Protein AF-A0A1Q8LKX3-F1 (afdb_monomer_lite)

Sequence (81 aa):
MYLSTEQARALELLDGRDARVDQLRAPVARQLHDRGLIDADGAVTAAGAAVVEVIYAQRFADGVAEMKARIRHHRLGRPGG

Structure (mmCIF, N/CA/C/O backbone):
data_AF-A0A1Q8LKX3-F1
#
_entry.id   AF-A0A1Q8LKX3-F1
#
loop_
_atom_site.group_PDB
_atom_site.id
_atom_site.type_symbol
_atom_site.label_atom_id
_atom_site.label_alt_id
_atom_site.label_comp_id
_atom_site.label_asym_id
_atom_site.l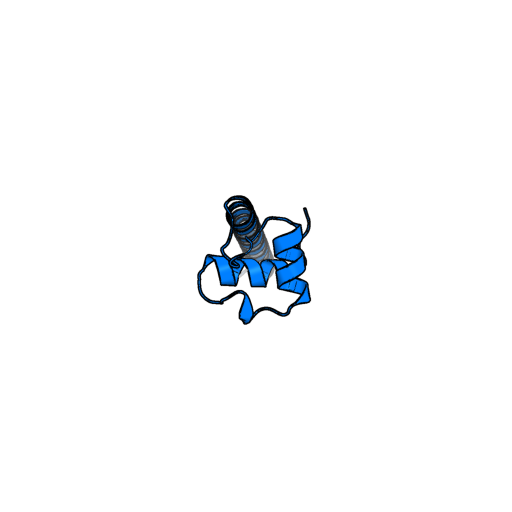abel_entity_id
_atom_site.label_seq_id
_at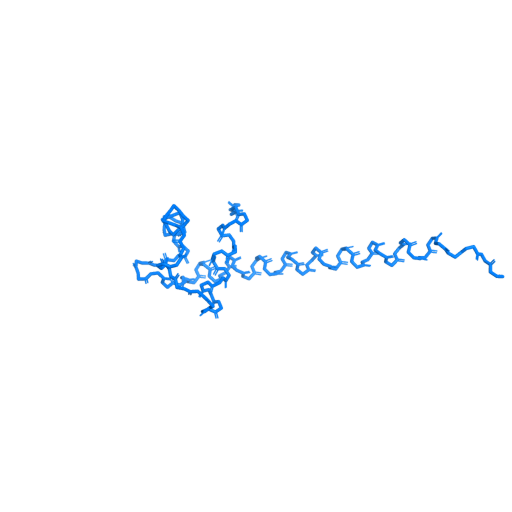om_site.pdbx_PDB_ins_code
_atom_site.Cartn_x
_atom_site.Cartn_y
_atom_site.Cartn_z
_atom_site.occupancy
_atom_site.B_iso_or_equiv
_atom_site.auth_seq_id
_atom_site.auth_comp_id
_atom_site.auth_asym_id
_atom_site.auth_atom_id
_atom_site.pdbx_PDB_model_num
ATOM 1 N N . MET A 1 1 ? -3.711 11.460 -5.114 1.00 61.12 1 MET A N 1
ATOM 2 C CA . MET A 1 1 ? -3.509 11.412 -3.647 1.00 61.12 1 MET A CA 1
ATOM 3 C C . MET A 1 1 ? -2.116 10.841 -3.417 1.00 61.12 1 MET A C 1
ATOM 5 O O . MET A 1 1 ? -1.841 9.801 -3.995 1.00 61.12 1 MET A O 1
ATOM 9 N N . TYR A 1 2 ? -1.221 11.516 -2.690 1.00 81.31 2 TYR A N 1
ATOM 10 C CA . TYR A 1 2 ? 0.142 11.008 -2.464 1.00 81.31 2 TYR A CA 1
ATOM 11 C C . TYR A 1 2 ? 0.217 10.274 -1.119 1.00 81.31 2 TYR A C 1
ATOM 13 O O . TYR A 1 2 ? -0.051 10.870 -0.074 1.00 81.31 2 TYR A O 1
ATOM 21 N N . LEU A 1 3 ? 0.551 8.982 -1.156 1.00 86.44 3 LEU A N 1
ATOM 22 C CA . LEU A 1 3 ? 0.911 8.197 0.026 1.00 86.44 3 LEU A CA 1
ATOM 23 C C . LEU A 1 3 ? 2.400 8.368 0.328 1.00 86.44 3 LEU A C 1
ATOM 25 O O . LEU A 1 3 ? 3.212 8.521 -0.585 1.00 86.44 3 LEU A O 1
ATOM 29 N N . SER A 1 4 ? 2.767 8.312 1.608 1.00 91.44 4 SER A N 1
ATOM 30 C CA . SER A 1 4 ? 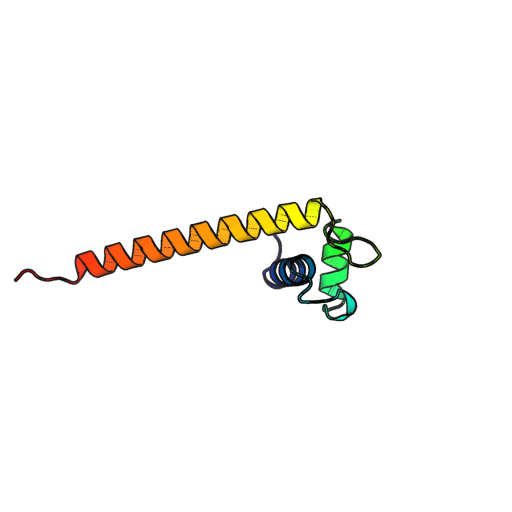4.170 8.128 1.975 1.00 91.44 4 SER A CA 1
ATOM 31 C C . SER A 1 4 ? 4.633 6.719 1.596 1.00 91.44 4 SER A C 1
ATOM 33 O O . SER A 1 4 ? 3.825 5.795 1.487 1.00 91.44 4 SER A O 1
ATOM 35 N N . THR A 1 5 ? 5.946 6.524 1.459 1.00 90.44 5 THR A N 1
ATOM 36 C CA . THR A 1 5 ? 6.533 5.199 1.200 1.00 90.44 5 THR A CA 1
ATOM 37 C C . THR A 1 5 ? 6.114 4.167 2.251 1.00 90.44 5 THR A C 1
ATOM 39 O O . THR A 1 5 ? 5.835 3.021 1.914 1.00 90.44 5 THR A O 1
ATOM 42 N N . GLU A 1 6 ? 6.027 4.575 3.521 1.00 92.31 6 GLU A N 1
ATOM 43 C CA . GLU A 1 6 ? 5.601 3.709 4.629 1.00 92.31 6 GLU A CA 1
ATOM 44 C C . GLU A 1 6 ? 4.124 3.304 4.499 1.00 92.31 6 GLU A C 1
ATOM 46 O O . GLU A 1 6 ? 3.792 2.135 4.671 1.00 92.31 6 GLU A O 1
ATOM 51 N N . GLN A 1 7 ? 3.246 4.240 4.123 1.00 92.75 7 GLN A N 1
ATOM 52 C CA . GLN A 1 7 ? 1.820 3.968 3.910 1.00 92.75 7 GLN A CA 1
ATOM 53 C C . GLN A 1 7 ? 1.578 3.070 2.696 1.00 92.75 7 GLN A C 1
ATOM 55 O O . GLN A 1 7 ? 0.785 2.139 2.783 1.00 92.75 7 GLN A O 1
ATOM 60 N N . ALA A 1 8 ? 2.267 3.336 1.583 1.00 92.44 8 ALA A N 1
ATOM 61 C CA . ALA A 1 8 ? 2.184 2.516 0.379 1.00 92.44 8 ALA A CA 1
ATOM 62 C C . ALA A 1 8 ? 2.599 1.070 0.680 1.00 92.44 8 ALA A C 1
ATOM 64 O O . ALA A 1 8 ? 1.856 0.143 0.380 1.00 92.44 8 ALA A O 1
ATOM 65 N N . ARG A 1 9 ? 3.733 0.888 1.368 1.00 92.00 9 ARG A N 1
ATOM 66 C CA . ARG A 1 9 ? 4.231 -0.440 1.735 1.00 92.00 9 ARG A CA 1
ATOM 67 C C . ARG A 1 9 ? 3.303 -1.171 2.703 1.00 92.00 9 ARG A C 1
ATOM 69 O O . ARG A 1 9 ? 3.102 -2.369 2.557 1.00 92.00 9 ARG A O 1
ATOM 76 N N . ALA A 1 10 ? 2.747 -0.467 3.686 1.00 92.94 10 ALA A N 1
ATOM 77 C CA . ALA A 1 10 ? 1.774 -1.048 4.605 1.00 92.94 10 ALA A CA 1
ATOM 78 C C . ALA A 1 10 ? 0.522 -1.540 3.866 1.00 92.94 10 ALA A C 1
ATOM 80 O O . ALA A 1 10 ? 0.063 -2.647 4.122 1.00 92.94 10 ALA A O 1
ATOM 81 N N . LEU A 1 11 ? 0.007 -0.745 2.925 1.00 92.06 11 LEU A N 1
ATOM 82 C CA . LEU A 1 11 ? -1.173 -1.103 2.145 1.00 92.06 11 LEU A CA 1
ATOM 83 C C . LEU A 1 11 ? -0.918 -2.314 1.232 1.00 92.06 11 LEU A C 1
ATOM 85 O O . LEU A 1 11 ? -1.749 -3.212 1.191 1.00 92.06 11 LEU A O 1
ATOM 89 N N . GLU A 1 12 ? 0.246 -2.383 0.578 1.00 92.88 12 GLU A N 1
ATOM 90 C CA . GLU A 1 12 ? 0.660 -3.547 -0.226 1.00 92.88 12 GLU A CA 1
ATOM 91 C C . GLU A 1 12 ? 0.756 -4.831 0.613 1.00 92.88 12 GLU A C 1
ATOM 93 O O . GLU A 1 12 ? 0.303 -5.887 0.182 1.00 92.88 12 GLU A O 1
ATOM 98 N N . LEU A 1 13 ? 1.323 -4.751 1.824 1.00 92.94 13 LEU A N 1
ATOM 99 C CA . LEU A 1 13 ? 1.436 -5.909 2.719 1.00 92.94 13 LEU A CA 1
ATOM 100 C C . LEU A 1 13 ? 0.068 -6.405 3.206 1.00 92.94 13 LEU A C 1
ATOM 102 O O . LEU A 1 13 ? -0.128 -7.609 3.361 1.00 92.94 13 LEU A O 1
ATOM 106 N N . LEU A 1 14 ? -0.870 -5.489 3.461 1.00 91.50 14 LEU A N 1
ATOM 107 C CA . LEU A 1 14 ? -2.236 -5.853 3.833 1.00 91.50 14 LEU A CA 1
ATOM 108 C C . LEU A 1 14 ? -2.995 -6.482 2.656 1.00 91.50 14 LEU A C 1
ATOM 110 O O . LEU A 1 14 ? -3.694 -7.474 2.854 1.00 91.50 14 LEU A O 1
ATOM 114 N N . ASP A 1 15 ? -2.837 -5.942 1.445 1.00 91.69 15 ASP A N 1
ATOM 115 C CA . ASP A 1 15 ? -3.490 -6.447 0.230 1.00 91.69 15 ASP A CA 1
ATOM 116 C C . ASP A 1 15 ? -3.016 -7.867 -0.120 1.00 91.69 15 ASP A C 1
ATOM 118 O O . ASP A 1 15 ? -3.827 -8.778 -0.300 1.00 91.69 15 ASP A O 1
ATOM 122 N N . GLY A 1 16 ? -1.699 -8.098 -0.057 1.00 88.75 16 GLY A N 1
ATOM 123 C CA . GLY A 1 16 ? -1.089 -9.420 -0.222 1.00 88.75 16 GLY A CA 1
ATOM 124 C C . GLY A 1 16 ? -1.365 -10.401 0.924 1.00 88.75 16 GLY A C 1
ATOM 125 O O . GLY A 1 16 ? -0.995 -11.568 0.827 1.00 88.75 16 GLY A O 1
ATOM 126 N N . ARG A 1 17 ? -2.025 -9.957 2.008 1.00 87.00 17 ARG A N 1
ATOM 127 C CA . ARG A 1 17 ? -2.221 -10.710 3.266 1.00 87.00 17 ARG A CA 1
ATOM 128 C C . ARG A 1 17 ? -0.914 -11.155 3.935 1.00 87.00 17 ARG A C 1
ATOM 130 O O . ARG A 1 17 ? -0.923 -12.047 4.785 1.00 87.00 17 ARG A O 1
ATOM 137 N N . ASP A 1 18 ? 0.187 -10.502 3.586 1.00 83.69 18 ASP A N 1
ATOM 138 C CA . ASP A 1 18 ? 1.518 -10.730 4.147 1.00 83.69 18 ASP A CA 1
ATOM 139 C C . ASP A 1 18 ? 1.689 -10.052 5.515 1.00 83.69 18 ASP A C 1
ATOM 141 O O . ASP A 1 18 ? 2.616 -10.367 6.262 1.00 83.69 18 ASP A O 1
ATOM 145 N N . ALA A 1 19 ? 0.790 -9.128 5.863 1.00 84.50 19 ALA A N 1
ATOM 146 C CA . ALA A 1 19 ? 0.708 -8.510 7.177 1.00 84.50 19 ALA A CA 1
ATOM 147 C C . ALA A 1 19 ? -0.738 -8.408 7.665 1.00 84.50 19 ALA A C 1
ATOM 149 O O . ALA A 1 19 ? -1.702 -8.512 6.904 1.00 84.50 19 ALA A O 1
ATOM 150 N N . ARG A 1 20 ? -0.876 -8.153 8.964 1.00 87.25 20 ARG A N 1
ATOM 151 C CA . ARG A 1 20 ? -2.140 -7.773 9.599 1.00 87.25 20 ARG A CA 1
ATOM 152 C C . ARG A 1 20 ? -2.059 -6.342 10.127 1.00 87.25 20 ARG A C 1
ATOM 154 O O . ARG A 1 20 ? -0.970 -5.840 10.408 1.00 87.25 20 ARG A O 1
ATOM 161 N N . VAL A 1 21 ? -3.206 -5.675 10.268 1.00 86.50 21 VAL A N 1
ATOM 162 C CA . VAL A 1 21 ? -3.268 -4.257 10.668 1.00 86.50 21 VAL A CA 1
ATOM 163 C C . VAL A 1 21 ? -2.637 -3.993 12.043 1.00 86.50 21 VAL A C 1
ATOM 165 O O . VAL A 1 21 ? -2.039 -2.942 12.252 1.00 86.50 21 VAL A O 1
ATOM 168 N N . ASP A 1 22 ? -2.707 -4.962 12.958 1.00 88.50 22 ASP A N 1
ATOM 169 C CA . ASP A 1 22 ? -2.125 -4.923 14.307 1.00 88.50 22 ASP A CA 1
ATOM 170 C C . ASP A 1 22 ? -0.590 -4.936 14.301 1.00 88.50 22 ASP A C 1
ATOM 172 O O . ASP A 1 22 ? 0.042 -4.523 15.272 1.00 88.50 22 ASP A O 1
ATOM 176 N N . GLN A 1 23 ? 0.018 -5.356 13.191 1.00 89.44 23 GLN A N 1
ATOM 177 C CA . GLN A 1 23 ? 1.467 -5.340 12.988 1.00 89.44 23 GLN A CA 1
ATOM 178 C C . GLN A 1 23 ? 1.959 -3.998 12.428 1.00 89.44 23 GLN A C 1
ATOM 180 O O . GLN A 1 23 ? 3.164 -3.735 12.401 1.00 89.44 23 GLN A O 1
ATOM 185 N N . LEU A 1 24 ? 1.046 -3.133 11.975 1.00 89.56 24 LEU A N 1
ATOM 186 C CA . LEU A 1 24 ? 1.391 -1.801 11.499 1.00 89.56 24 LEU A CA 1
ATOM 187 C C . LEU A 1 24 ? 1.642 -0.853 12.671 1.00 89.56 24 LEU A C 1
ATOM 189 O O . LEU A 1 24 ? 1.016 -0.921 13.729 1.00 89.56 24 LEU A O 1
ATOM 193 N N . ARG A 1 25 ? 2.517 0.132 12.455 1.00 91.62 25 ARG A N 1
ATOM 194 C CA . ARG A 1 25 ? 2.652 1.247 13.397 1.00 91.62 25 ARG A CA 1
ATOM 195 C C . ARG A 1 25 ? 1.319 1.993 13.478 1.00 91.62 25 ARG A C 1
ATOM 197 O O . ARG A 1 25 ? 0.779 2.400 12.451 1.00 91.62 25 ARG A O 1
ATOM 204 N N . ALA A 1 26 ? 0.832 2.240 14.696 1.00 89.69 26 ALA A N 1
ATOM 205 C CA . ALA A 1 26 ? -0.481 2.847 14.938 1.00 89.69 26 ALA A CA 1
ATOM 206 C C . ALA A 1 26 ? -0.775 4.132 14.124 1.00 89.69 26 ALA A C 1
ATOM 208 O O . ALA A 1 26 ? -1.896 4.264 13.627 1.00 89.69 26 ALA A O 1
ATOM 209 N N . PRO A 1 27 ? 0.184 5.062 13.905 1.00 94.25 27 PRO A N 1
ATOM 210 C CA . PRO A 1 27 ? -0.057 6.226 13.052 1.00 94.25 27 PRO A CA 1
ATOM 211 C C . PRO A 1 27 ? -0.366 5.867 11.593 1.00 94.25 27 PRO A C 1
ATOM 213 O O . PRO A 1 27 ? -1.183 6.534 10.967 1.00 94.25 27 PRO A O 1
ATOM 216 N N . VAL A 1 28 ? 0.260 4.815 11.056 1.00 94.00 28 VAL A N 1
ATOM 217 C CA . VAL A 1 28 ? 0.078 4.377 9.666 1.00 94.00 28 VAL A CA 1
ATOM 218 C C . VAL A 1 28 ? -1.297 3.747 9.491 1.00 94.00 28 VAL A C 1
ATOM 220 O O . VAL A 1 28 ? -2.032 4.159 8.600 1.00 94.00 28 VAL A O 1
ATOM 223 N N . ALA A 1 29 ? -1.676 2.821 10.378 1.00 93.50 29 ALA A N 1
ATOM 224 C CA . ALA A 1 29 ? -3.002 2.204 10.353 1.00 93.50 29 ALA A CA 1
ATOM 225 C C . ALA A 1 29 ? -4.114 3.264 10.436 1.00 93.50 29 ALA A C 1
ATOM 227 O O . ALA A 1 29 ? -5.015 3.278 9.600 1.00 93.50 29 ALA A O 1
ATOM 228 N N . ARG A 1 30 ? -3.995 4.227 11.364 1.00 94.62 30 ARG A N 1
ATOM 229 C CA . ARG A 1 30 ? -4.954 5.337 11.484 1.00 94.62 30 ARG A CA 1
ATOM 230 C C . ARG A 1 30 ? -5.038 6.165 10.201 1.00 94.62 30 ARG A 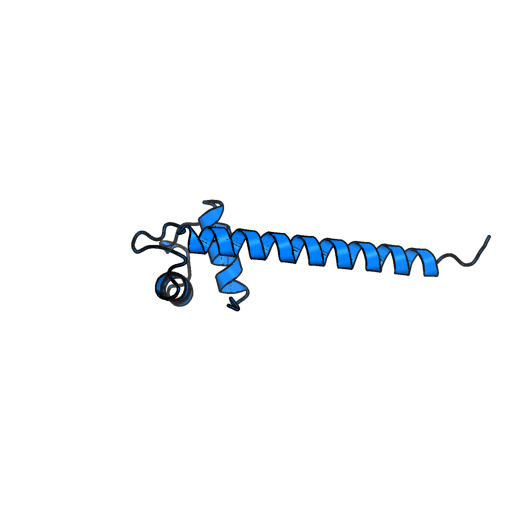C 1
ATOM 232 O O . ARG A 1 30 ? -6.127 6.422 9.719 1.00 94.62 30 ARG A O 1
ATOM 239 N N . GLN A 1 31 ? -3.906 6.533 9.606 1.00 95.06 31 GLN A N 1
ATOM 240 C CA . GLN A 1 31 ? -3.889 7.328 8.371 1.00 95.06 31 GLN A CA 1
ATOM 241 C C . GLN A 1 31 ? -4.442 6.579 7.151 1.00 95.06 31 GLN A C 1
ATOM 243 O O . GLN A 1 31 ? -4.961 7.217 6.236 1.00 95.06 31 GLN A O 1
ATOM 248 N N . LEU A 1 32 ? -4.304 5.252 7.095 1.00 94.94 32 LEU A N 1
ATOM 249 C CA . LEU A 1 32 ? -4.925 4.434 6.051 1.00 94.94 32 LEU A CA 1
ATOM 250 C C . LEU A 1 32 ? -6.445 4.350 6.256 1.00 94.94 32 LEU A C 1
ATOM 252 O O . LEU A 1 32 ? -7.191 4.501 5.288 1.00 94.94 32 LEU A O 1
ATOM 256 N N . HIS A 1 33 ? -6.892 4.192 7.504 1.00 96.19 33 HIS A N 1
ATOM 257 C CA . HIS A 1 33 ? -8.307 4.181 7.874 1.00 96.19 33 HIS A CA 1
ATOM 258 C C . HIS A 1 33 ? -8.982 5.539 7.620 1.00 96.19 33 HIS A C 1
ATOM 260 O O . HIS A 1 33 ? -10.018 5.602 6.968 1.00 96.19 33 HIS A O 1
ATOM 266 N N . ASP A 1 34 ? -8.362 6.647 8.038 1.00 95.38 34 ASP A N 1
ATOM 267 C CA . ASP A 1 34 ? -8.877 8.013 7.837 1.00 95.38 34 ASP A CA 1
ATOM 268 C C . ASP A 1 34 ? -9.027 8.371 6.348 1.00 95.38 34 ASP A C 1
ATOM 270 O O . ASP A 1 34 ? -9.795 9.258 5.976 1.00 95.38 34 ASP A O 1
ATOM 274 N N . ARG A 1 35 ? -8.288 7.675 5.478 1.00 94.25 35 ARG A N 1
ATOM 275 C CA . ARG A 1 35 ? -8.383 7.797 4.019 1.00 94.25 35 ARG A CA 1
ATOM 276 C C . ARG A 1 35 ? -9.330 6.784 3.377 1.00 94.25 35 ARG A C 1
ATOM 278 O O . ARG A 1 35 ? -9.462 6.794 2.156 1.00 94.25 35 ARG A O 1
ATOM 285 N N . GLY A 1 36 ? -9.954 5.911 4.165 1.00 96.06 36 GLY A N 1
ATOM 286 C CA . GLY A 1 36 ? -10.855 4.861 3.695 1.00 96.06 36 GLY A CA 1
ATOM 287 C C . GLY A 1 36 ? -10.164 3.761 2.888 1.00 96.06 36 GLY A C 1
ATOM 288 O O . GLY A 1 36 ? -10.823 3.092 2.096 1.00 96.06 36 GLY A O 1
ATOM 289 N N . LEU A 1 37 ? -8.846 3.591 3.035 1.00 96.44 37 LEU A N 1
ATOM 290 C CA . LEU A 1 37 ? -8.069 2.570 2.314 1.00 96.44 37 LEU A CA 1
ATOM 291 C C . LEU A 1 37 ? -8.126 1.209 3.012 1.00 96.44 37 LEU A C 1
ATOM 293 O O . LEU A 1 37 ? -7.980 0.175 2.365 1.00 96.44 37 LEU A O 1
ATOM 297 N N . ILE A 1 38 ? -8.367 1.228 4.319 1.00 96.12 38 ILE A N 1
ATOM 298 C CA . ILE A 1 38 ? -8.684 0.055 5.127 1.00 96.12 38 ILE A CA 1
ATOM 299 C C . ILE A 1 38 ? -9.953 0.339 5.934 1.00 96.12 38 ILE A C 1
ATOM 301 O O . ILE A 1 38 ? -10.232 1.501 6.240 1.00 96.12 38 ILE A O 1
ATOM 305 N N . ASP A 1 39 ? -10.723 -0.696 6.247 1.00 95.12 39 ASP A N 1
ATOM 306 C CA . ASP A 1 39 ? -11.914 -0.594 7.091 1.00 95.12 39 ASP A CA 1
ATOM 307 C C . ASP A 1 39 ? -11.580 -0.679 8.593 1.00 95.12 39 ASP A C 1
ATOM 309 O O . ASP A 1 39 ? -10.413 -0.735 8.997 1.00 95.12 39 ASP A O 1
ATOM 313 N N . ALA A 1 40 ? -12.617 -0.644 9.435 1.00 91.50 40 ALA A N 1
ATOM 314 C CA . ALA A 1 40 ? -12.487 -0.700 10.890 1.00 91.50 40 ALA A CA 1
ATOM 315 C C . ALA A 1 40 ? -11.915 -2.035 11.404 1.00 91.50 40 ALA A C 1
ATOM 317 O O . ALA A 1 40 ? -11.312 -2.057 12.477 1.00 91.50 40 ALA A O 1
ATOM 318 N N . ASP A 1 41 ? -12.061 -3.114 10.630 1.00 90.69 41 ASP A N 1
ATOM 319 C CA . ASP A 1 41 ? -11.496 -4.433 10.928 1.00 90.69 41 ASP A CA 1
ATOM 320 C C . ASP A 1 41 ? -10.053 -4.565 10.400 1.00 90.69 41 ASP A C 1
ATOM 322 O O . ASP A 1 41 ? -9.368 -5.561 10.647 1.00 90.69 41 ASP A O 1
ATOM 326 N N . GLY A 1 42 ? -9.562 -3.540 9.695 1.00 88.69 42 GLY A N 1
ATOM 327 C CA . GLY A 1 42 ? -8.238 -3.503 9.088 1.00 88.69 42 GLY A CA 1
ATOM 328 C C . GLY A 1 42 ? -8.144 -4.233 7.752 1.00 88.69 42 GLY A C 1
ATOM 329 O O . GLY A 1 42 ? -7.030 -4.470 7.280 1.00 88.69 42 GLY A O 1
ATOM 330 N N . ALA A 1 43 ? -9.274 -4.590 7.140 1.00 92.44 43 ALA A N 1
ATOM 331 C CA . ALA A 1 43 ? -9.315 -5.158 5.801 1.00 92.44 43 ALA A CA 1
ATOM 332 C C . ALA A 1 43 ? -9.121 -4.060 4.746 1.00 92.44 43 ALA A C 1
ATOM 334 O O . ALA A 1 43 ? -9.589 -2.932 4.901 1.00 92.44 43 ALA A O 1
ATOM 335 N N . VAL A 1 44 ? -8.424 -4.383 3.654 1.00 95.19 44 VAL A N 1
ATOM 336 C CA . VAL A 1 44 ? -8.232 -3.457 2.529 1.00 95.19 44 VAL A CA 1
ATOM 337 C C . VAL A 1 44 ? -9.567 -3.236 1.819 1.00 95.19 44 VAL A C 1
ATOM 339 O O . VAL A 1 44 ? -10.238 -4.186 1.417 1.00 95.19 44 VAL A O 1
ATOM 342 N N . THR A 1 45 ? -9.958 -1.973 1.654 1.00 96.62 45 THR A N 1
ATOM 343 C CA . THR A 1 45 ? -11.191 -1.614 0.941 1.00 96.62 45 THR A CA 1
ATOM 344 C C . THR A 1 45 ? -10.978 -1.664 -0.573 1.00 96.62 45 THR A C 1
ATOM 346 O O . THR A 1 45 ? -9.850 -1.672 -1.062 1.00 96.62 45 THR A O 1
ATOM 349 N N . ALA A 1 46 ? -12.059 -1.584 -1.35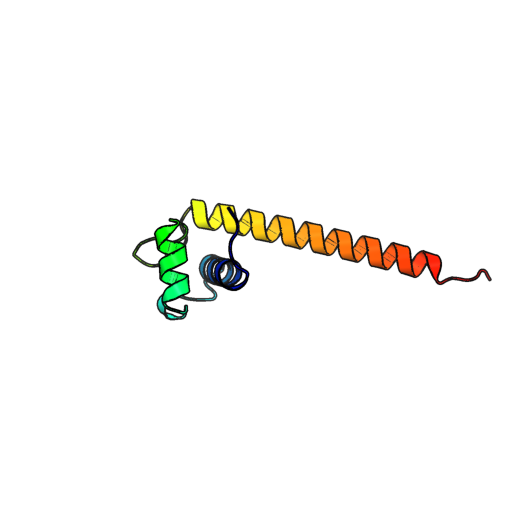5 1.00 95.69 46 ALA A N 1
ATOM 350 C CA . ALA A 1 46 ? -11.955 -1.450 -2.812 1.00 95.69 46 ALA A CA 1
ATOM 351 C C . ALA A 1 46 ? -11.135 -0.215 -3.245 1.00 95.69 46 ALA A C 1
ATOM 353 O O . ALA A 1 46 ? -10.409 -0.265 -4.237 1.00 95.69 46 ALA A O 1
ATOM 354 N N . ALA A 1 47 ? -11.216 0.886 -2.489 1.00 94.75 47 ALA A N 1
ATOM 355 C CA . ALA A 1 47 ? -10.401 2.072 -2.734 1.00 94.75 47 ALA A CA 1
ATOM 356 C C . ALA A 1 47 ? -8.921 1.816 -2.410 1.00 94.75 47 ALA A C 1
ATOM 358 O O . ALA A 1 47 ? -8.050 2.242 -3.166 1.00 94.75 47 ALA A O 1
ATOM 359 N N . GLY A 1 48 ? -8.642 1.090 -1.323 1.00 93.38 48 GLY A N 1
ATOM 360 C CA . GLY A 1 48 ? -7.299 0.624 -0.983 1.00 93.38 48 GLY A CA 1
ATOM 361 C C . GLY A 1 48 ? -6.681 -0.227 -2.090 1.00 93.38 48 GLY A C 1
ATOM 362 O O . GLY A 1 48 ? -5.598 0.101 -2.570 1.00 93.38 48 GLY A O 1
ATOM 363 N N . ALA A 1 49 ? -7.405 -1.241 -2.565 1.00 93.75 49 ALA A N 1
ATOM 364 C CA . ALA A 1 49 ? -6.956 -2.121 -3.644 1.00 93.75 49 ALA A CA 1
ATOM 365 C C . ALA A 1 49 ? -6.680 -1.346 -4.946 1.00 93.75 49 ALA A C 1
ATOM 367 O O . ALA A 1 49 ? -5.634 -1.509 -5.567 1.00 93.75 49 ALA A O 1
ATOM 368 N N . ALA A 1 50 ? -7.558 -0.409 -5.323 1.00 94.94 50 ALA A N 1
ATOM 369 C CA . ALA A 1 50 ? -7.329 0.439 -6.494 1.00 94.94 50 ALA A CA 1
ATOM 370 C C . ALA A 1 50 ? -6.053 1.294 -6.369 1.00 94.94 50 ALA A C 1
ATOM 372 O O . ALA A 1 50 ? -5.356 1.531 -7.356 1.00 94.94 50 ALA A O 1
ATOM 373 N N . VAL A 1 51 ? -5.722 1.759 -5.161 1.00 94.31 51 VAL A N 1
ATOM 374 C CA . VAL A 1 51 ? -4.474 2.493 -4.911 1.00 94.31 51 VAL A CA 1
ATOM 375 C C . VAL A 1 51 ? -3.253 1.575 -5.014 1.00 94.31 51 VAL A C 1
ATOM 377 O O . VAL A 1 51 ? -2.235 2.005 -5.557 1.00 94.31 51 VAL A O 1
ATOM 380 N N . VAL A 1 52 ? -3.346 0.325 -4.552 1.00 93.00 52 VAL A N 1
ATOM 381 C CA . VAL A 1 52 ? -2.280 -0.683 -4.703 1.00 93.00 52 VAL A CA 1
ATOM 382 C C . VAL A 1 52 ? -1.978 -0.948 -6.179 1.00 93.00 52 VAL A C 1
ATOM 384 O O . VAL A 1 52 ? -0.816 -0.884 -6.579 1.00 93.00 52 VAL A O 1
ATOM 387 N N . GLU A 1 53 ? -3.002 -1.105 -7.017 1.00 93.56 53 GLU A N 1
ATOM 388 C CA . GLU A 1 53 ? -2.826 -1.269 -8.468 1.00 93.56 53 GLU A CA 1
ATOM 389 C C . GLU A 1 53 ? -2.079 -0.087 -9.108 1.00 93.56 53 GLU A C 1
ATOM 391 O O . GLU A 1 53 ? -1.181 -0.268 -9.935 1.00 93.56 53 GLU A O 1
ATOM 396 N N . VAL A 1 54 ? -2.379 1.144 -8.681 1.00 93.50 54 VAL A N 1
ATOM 397 C CA . VAL A 1 54 ? -1.656 2.340 -9.145 1.00 93.50 54 VAL A CA 1
ATOM 398 C C . VAL A 1 54 ? -0.191 2.315 -8.697 1.00 93.50 54 VAL A C 1
ATOM 400 O O . VAL A 1 54 ? 0.693 2.674 -9.481 1.00 93.50 54 VAL A O 1
ATOM 403 N N . ILE A 1 55 ? 0.091 1.875 -7.466 1.00 91.56 55 ILE A N 1
ATOM 404 C CA . ILE A 1 55 ? 1.464 1.728 -6.958 1.00 91.56 55 ILE A CA 1
ATOM 405 C C . ILE A 1 55 ? 2.236 0.705 -7.801 1.00 91.56 55 ILE A C 1
ATOM 407 O O . ILE A 1 55 ? 3.365 0.988 -8.215 1.00 91.56 55 ILE A O 1
ATOM 411 N N . TYR A 1 56 ? 1.639 -0.450 -8.100 1.00 90.56 56 TYR A N 1
ATOM 412 C CA . TYR A 1 56 ? 2.272 -1.474 -8.930 1.00 90.56 56 TYR A CA 1
ATOM 413 C C . TYR A 1 56 ? 2.518 -0.999 -10.359 1.00 90.56 56 TYR A C 1
ATOM 415 O O . TYR A 1 56 ? 3.630 -1.161 -10.869 1.00 90.56 56 TYR A O 1
ATOM 423 N N . ALA A 1 57 ? 1.537 -0.346 -10.983 1.00 93.00 57 ALA A N 1
ATOM 424 C CA . ALA A 1 57 ? 1.692 0.218 -12.319 1.00 93.00 57 ALA A CA 1
ATOM 425 C C . ALA A 1 57 ? 2.832 1.250 -12.376 1.00 93.00 57 ALA A C 1
ATOM 427 O O . ALA A 1 57 ? 3.649 1.217 -13.300 1.00 93.00 57 ALA A O 1
ATOM 428 N N . GLN A 1 58 ? 2.933 2.125 -11.369 1.00 91.75 58 GLN A N 1
ATOM 429 C CA . GLN A 1 58 ? 4.010 3.112 -11.289 1.00 91.75 58 GLN A CA 1
ATOM 430 C C . GLN A 1 58 ? 5.381 2.441 -11.141 1.00 91.75 58 GLN A C 1
ATOM 432 O O . GLN A 1 58 ? 6.291 2.749 -11.906 1.00 91.75 58 GLN A O 1
ATOM 437 N N . ARG A 1 59 ? 5.531 1.476 -10.224 1.00 91.00 59 ARG A N 1
ATOM 438 C CA . ARG A 1 59 ? 6.805 0.759 -10.032 1.00 91.00 59 ARG A CA 1
ATOM 439 C C . ARG A 1 59 ? 7.224 -0.024 -11.269 1.00 91.00 59 ARG A C 1
ATOM 441 O O . ARG A 1 59 ? 8.409 -0.078 -11.591 1.00 91.00 59 ARG A O 1
ATOM 448 N N . PHE A 1 60 ? 6.264 -0.611 -11.978 1.00 92.56 60 PHE A N 1
ATOM 449 C CA . PHE A 1 60 ? 6.535 -1.256 -13.254 1.00 92.56 60 PHE A CA 1
ATOM 450 C C . PHE A 1 60 ? 7.050 -0.246 -14.287 1.00 92.56 60 PHE A C 1
ATOM 452 O O . PHE A 1 60 ? 8.072 -0.492 -14.930 1.00 92.56 60 PHE A O 1
ATOM 459 N N . ALA A 1 61 ? 6.390 0.908 -14.422 1.00 94.81 61 ALA A N 1
ATOM 460 C CA . ALA A 1 61 ? 6.825 1.969 -15.326 1.00 94.81 61 ALA A CA 1
ATOM 461 C C . ALA A 1 61 ? 8.234 2.484 -14.978 1.00 94.81 61 ALA A C 1
ATOM 463 O O . ALA A 1 61 ? 9.065 2.639 -15.878 1.00 94.81 61 ALA A O 1
ATOM 464 N N . ASP A 1 62 ? 8.525 2.666 -13.689 1.00 93.88 62 ASP A N 1
ATOM 465 C CA . ASP A 1 62 ? 9.839 3.074 -13.189 1.00 93.88 62 ASP A CA 1
ATOM 466 C C . ASP A 1 62 ? 10.909 2.022 -13.521 1.00 93.88 62 ASP A C 1
ATOM 468 O O . ASP A 1 62 ? 11.961 2.357 -14.070 1.00 93.88 62 ASP A O 1
ATOM 472 N N . GLY A 1 63 ? 10.621 0.735 -13.299 1.00 95.62 63 GLY A N 1
ATOM 473 C CA . GLY A 1 63 ? 11.524 -0.364 -13.652 1.00 95.62 63 GLY A CA 1
ATOM 474 C C . GLY A 1 63 ? 11.788 -0.462 -15.159 1.00 95.62 63 GLY A C 1
ATOM 475 O O . GLY A 1 63 ? 12.922 -0.683 -15.592 1.00 95.62 63 GLY A O 1
ATOM 476 N N . VAL A 1 64 ? 10.769 -0.229 -15.993 1.00 95.56 64 VAL A N 1
ATOM 477 C CA . VAL A 1 64 ? 10.929 -0.149 -17.455 1.00 95.56 64 VAL A CA 1
ATOM 478 C C . VAL A 1 64 ? 11.789 1.054 -17.852 1.00 95.56 64 VAL A C 1
ATOM 480 O O . VAL A 1 64 ? 12.623 0.940 -18.758 1.00 95.56 64 VAL A O 1
ATOM 483 N N . ALA A 1 65 ? 11.610 2.205 -17.202 1.00 95.31 65 ALA A N 1
ATOM 484 C CA . ALA A 1 65 ? 12.420 3.393 -17.450 1.00 95.31 65 ALA A CA 1
ATOM 485 C C . ALA A 1 65 ? 13.893 3.156 -17.078 1.00 95.31 65 ALA A C 1
ATOM 487 O O . ALA A 1 65 ? 14.779 3.458 -17.885 1.00 95.31 65 ALA A O 1
ATOM 488 N N . GLU A 1 66 ? 14.153 2.538 -15.924 1.00 95.44 66 GLU A N 1
ATOM 489 C CA . GLU A 1 66 ? 15.496 2.154 -15.482 1.00 95.44 66 GLU A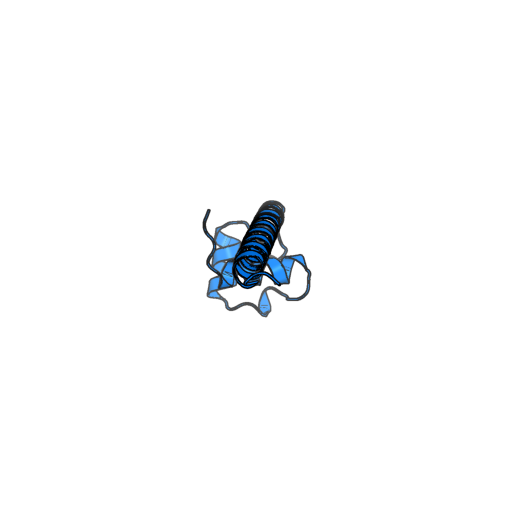 CA 1
ATOM 490 C C . GLU A 1 66 ? 16.148 1.170 -16.465 1.00 95.44 66 GLU A C 1
ATOM 492 O O . GLU A 1 66 ? 17.279 1.381 -16.915 1.00 95.44 66 GLU A O 1
ATOM 497 N N . MET A 1 67 ? 15.418 0.131 -16.884 1.00 94.88 67 MET A N 1
ATOM 498 C CA . MET A 1 67 ? 15.899 -0.847 -17.863 1.00 94.88 67 MET A CA 1
ATOM 499 C C . MET A 1 67 ? 16.297 -0.174 -19.186 1.00 94.88 67 MET A C 1
ATOM 501 O O . MET A 1 67 ? 17.382 -0.420 -19.722 1.00 94.88 67 MET A O 1
ATOM 505 N N . LYS A 1 68 ? 15.453 0.727 -19.709 1.00 93.38 68 LYS A N 1
ATOM 506 C CA . LYS A 1 68 ? 15.749 1.494 -20.931 1.00 93.38 68 LYS A CA 1
ATOM 507 C C . LYS A 1 68 ? 16.982 2.382 -20.765 1.00 93.38 68 LYS A C 1
ATOM 509 O O . LYS A 1 68 ? 17.789 2.469 -21.694 1.00 93.38 68 LYS A O 1
ATOM 514 N N . ALA A 1 69 ? 17.143 3.022 -19.606 1.00 91.69 69 ALA A N 1
ATOM 515 C CA . ALA A 1 69 ? 18.323 3.824 -19.305 1.00 91.69 69 ALA A CA 1
ATOM 516 C C . ALA A 1 69 ? 19.589 2.955 -19.328 1.00 91.69 69 ALA A C 1
ATOM 518 O O . ALA A 1 69 ? 20.534 3.274 -20.050 1.00 91.69 69 ALA A O 1
ATOM 519 N N . ARG A 1 70 ? 19.583 1.802 -18.649 1.00 88.75 70 ARG A N 1
ATOM 520 C CA . ARG A 1 70 ? 20.715 0.857 -18.632 1.00 88.75 70 ARG A CA 1
ATOM 521 C C . ARG A 1 70 ? 21.109 0.381 -20.031 1.00 88.75 70 ARG A C 1
ATOM 523 O O . ARG A 1 70 ? 22.293 0.399 -20.362 1.00 88.75 70 ARG A O 1
ATOM 530 N N . ILE A 1 71 ? 20.144 0.019 -20.882 1.00 88.12 71 ILE A N 1
ATOM 531 C CA . ILE A 1 71 ? 20.410 -0.378 -22.279 1.00 88.12 71 ILE A CA 1
ATOM 532 C C . ILE A 1 71 ? 21.050 0.771 -23.066 1.00 88.12 71 ILE A C 1
ATOM 534 O O . ILE A 1 71 ? 22.007 0.555 -23.813 1.00 88.12 71 ILE A O 1
ATOM 538 N N . ARG A 1 72 ? 20.549 2.001 -22.897 1.00 84.62 72 ARG A N 1
ATOM 539 C CA . ARG A 1 72 ? 21.120 3.189 -23.545 1.00 84.62 72 ARG A CA 1
ATOM 540 C C . ARG A 1 72 ? 22.572 3.411 -23.116 1.00 84.62 72 ARG A C 1
ATOM 542 O O . ARG A 1 72 ? 23.414 3.641 -23.977 1.00 84.62 72 ARG A O 1
ATOM 549 N N . HIS A 1 73 ? 22.874 3.280 -21.826 1.00 76.12 73 HIS A N 1
ATOM 550 C CA . HIS A 1 73 ? 24.238 3.412 -21.307 1.00 76.12 73 HIS A CA 1
ATOM 551 C C . HIS A 1 73 ? 25.168 2.289 -21.793 1.00 76.12 73 HIS A C 1
ATOM 553 O O . HIS A 1 73 ? 26.294 2.572 -22.192 1.00 76.12 73 HIS A O 1
ATOM 559 N N . HIS A 1 74 ? 24.694 1.041 -21.879 1.00 66.12 74 HIS A N 1
ATOM 560 C CA . HIS A 1 74 ? 25.472 -0.057 -22.468 1.00 66.12 74 HIS A CA 1
ATOM 561 C C . HIS A 1 74 ? 25.750 0.132 -23.966 1.00 66.12 74 HIS A C 1
ATOM 563 O O . HIS A 1 74 ? 26.822 -0.245 -24.437 1.00 66.12 74 HIS A O 1
ATOM 569 N N . ARG A 1 75 ? 24.830 0.745 -24.723 1.00 59.62 75 ARG A N 1
ATOM 570 C CA . ARG A 1 75 ? 25.052 1.075 -26.144 1.00 59.62 75 ARG A CA 1
ATOM 571 C C . ARG A 1 75 ? 26.121 2.144 -26.367 1.00 59.62 75 ARG A C 1
ATOM 573 O O . ARG A 1 75 ? 26.715 2.161 -27.436 1.00 59.62 75 ARG A O 1
ATOM 580 N N . LEU A 1 76 ? 26.372 3.004 -25.383 1.00 58.19 76 LEU A N 1
ATOM 581 C CA . LEU A 1 76 ? 27.371 4.074 -25.466 1.00 58.19 76 LEU A CA 1
ATOM 582 C C . LEU A 1 76 ? 28.774 3.625 -25.011 1.00 58.19 76 LEU A C 1
ATOM 584 O O . LEU A 1 76 ? 29.732 4.366 -25.191 1.00 58.19 76 LEU A O 1
ATOM 588 N N . GLY A 1 77 ? 28.903 2.419 -24.442 1.00 52.31 77 GLY A N 1
ATOM 589 C CA . GLY A 1 77 ? 30.156 1.877 -23.902 1.00 52.31 77 GLY A CA 1
ATOM 590 C C . GLY A 1 77 ? 30.912 0.899 -24.810 1.00 52.31 77 GLY A C 1
ATOM 591 O O . GLY A 1 77 ? 31.914 0.345 -24.370 1.00 52.31 77 GLY A O 1
ATOM 592 N N . ARG A 1 78 ? 30.463 0.652 -26.049 1.00 51.31 78 ARG A N 1
ATOM 593 C CA . ARG A 1 78 ? 31.269 -0.074 -27.048 1.00 51.31 78 ARG A CA 1
ATOM 594 C C . ARG A 1 78 ? 31.999 0.936 -27.942 1.00 51.31 78 ARG A C 1
ATOM 596 O O . ARG A 1 78 ? 31.382 1.420 -28.890 1.00 51.31 78 ARG A O 1
ATOM 603 N N . PRO A 1 79 ? 33.284 1.254 -27.693 1.00 48.72 79 PRO A N 1
ATOM 604 C CA . PRO A 1 79 ? 34.137 1.712 -28.779 1.00 48.72 79 PRO A CA 1
ATOM 605 C C . PRO A 1 79 ? 34.231 0.562 -29.792 1.00 48.72 79 PRO A C 1
ATOM 607 O O . PRO A 1 79 ? 34.314 -0.605 -29.403 1.00 48.72 79 PRO A O 1
ATOM 610 N N . GLY A 1 80 ? 34.089 0.893 -31.075 1.00 54.94 80 GLY A N 1
ATOM 611 C CA . GLY A 1 80 ? 34.034 -0.071 -32.172 1.00 54.94 80 GLY A CA 1
ATOM 612 C C . GLY A 1 80 ? 35.212 -1.045 -32.168 1.00 54.94 80 GLY A C 1
ATOM 613 O O . GLY A 1 80 ? 36.341 -0.657 -31.866 1.00 54.94 80 GLY A O 1
ATOM 614 N N . GLY A 1 81 ? 34.910 -2.305 -32.485 1.00 38.66 81 GLY A N 1
ATOM 615 C CA . GLY A 1 81 ? 35.889 -3.205 -33.091 1.00 38.66 81 GLY A CA 1
ATOM 616 C C . GLY A 1 81 ? 36.042 -2.891 -34.571 1.00 38.66 81 GLY A C 1
ATOM 617 O O . GLY A 1 81 ? 35.102 -2.277 -35.132 1.00 38.66 81 GLY A O 1
#

Foldseek 3Di:
DDDDPLLLVVLLCLVVVVDALVPHDPVSSVVCCVVVQADPRRHGDPVVVVVNVVVVVVVVVVVVVVVVVVVVVVVVPDDDD

Secondary structure (DSSP, 8-state):
-PPPHHHHHHHHHHHTTSS-GGGS-HHHHHHHHHTTSB-TTSPBPHHHHHHHHHHHHHHHHHHHHHHHHHHHHHHHS----

Radius of gyration: 18.12 Å; chains: 1; bounding box: 48×22×48 Å

pLDDT: mean 87.74, std 12.52, range [38.66, 96.62]